Protein AF-A0A7C2TTM9-F1 (afdb_monomer_lite)

Secondary structure (DSSP, 8-state):
-EEEEEEETT-HHHHHHHHHHHHHHHHHT-TT-EEEEEEE---SS----GGG--SSEEEEESS-----TT--EEEE--TT--SSHHHHHHHHH--SS-EEE-TTSS-HHHHHHH-

Foldseek 3Di:
DEEEEEFAPPDPLGVLLSVLLVVCCCVPPNVPYHYDYDHFYDDPDDRDDPVSLPGPAYEYFQAAADLDPSHLAYFHQDPPRYPDVVRVVSVVPDPNVRYDYHVVDPGSSVVSNVD

pLDDT: mean 95.95, std 5.42, range [69.69, 98.81]

Sequence (115 aa):
MNVKVLFHDRCFDGIASAVVFSRFYRERVNPRAEFAYAGLMHRAGRLFDEALFDGDENAIVDFKYSSSDRLTWWFDHHDSAFLSPEDEAHFRRDRSGKKFLDPSYKSCTKLVADI

Radius of gyration: 12.98 Å; chains: 1; bounding box: 29×25×35 Å

Structure (mmCIF, N/CA/C/O backbone):
data_AF-A0A7C2TTM9-F1
#
_entry.id   AF-A0A7C2TTM9-F1
#
loop_
_atom_site.group_PDB
_atom_site.id
_atom_site.type_symbol
_atom_site.label_atom_id
_atom_site.label_alt_id
_atom_site.label_comp_id
_atom_site.label_asym_id
_atom_site.label_entity_id
_atom_site.label_seq_id
_atom_site.pdbx_PDB_ins_code
_atom_site.Cartn_x
_atom_site.Cartn_y
_atom_site.Cartn_z
_atom_site.occupancy
_atom_site.B_iso_or_equiv
_atom_site.auth_seq_id
_atom_site.auth_comp_id
_atom_site.auth_asym_id
_atom_site.auth_atom_id
_atom_site.pdbx_PDB_model_num
ATOM 1 N N . MET A 1 1 ? -14.608 -4.100 11.587 1.00 92.44 1 MET A N 1
ATOM 2 C CA . MET A 1 1 ? -14.081 -3.679 10.278 1.00 92.44 1 MET A CA 1
ATOM 3 C C . MET A 1 1 ? -12.754 -4.377 10.107 1.00 92.44 1 MET A C 1
ATOM 5 O O . MET A 1 1 ? -11.888 -4.204 10.964 1.00 92.44 1 MET A O 1
ATOM 9 N N . ASN A 1 2 ? -12.652 -5.209 9.081 1.00 97.44 2 ASN A N 1
ATOM 10 C CA . ASN A 1 2 ? -11.459 -5.972 8.755 1.00 97.44 2 ASN A CA 1
ATOM 11 C C . ASN A 1 2 ? -10.671 -5.250 7.659 1.00 97.44 2 ASN A C 1
ATOM 13 O O . ASN A 1 2 ? -11.206 -4.981 6.584 1.00 97.44 2 ASN A O 1
ATOM 17 N N . VAL A 1 3 ? -9.406 -4.949 7.930 1.00 98.62 3 VAL A N 1
ATOM 18 C CA . VAL A 1 3 ? -8.498 -4.303 6.983 1.00 98.62 3 VAL A CA 1
ATOM 19 C C . VAL A 1 3 ? -7.547 -5.356 6.430 1.00 98.62 3 VAL A C 1
ATOM 21 O O . VAL A 1 3 ? -6.768 -5.955 7.178 1.00 98.62 3 VAL A O 1
ATOM 24 N N . LYS A 1 4 ? -7.578 -5.583 5.115 1.00 98.69 4 LYS A N 1
ATOM 25 C CA . LYS A 1 4 ? -6.540 -6.379 4.455 1.00 98.69 4 LYS A CA 1
ATOM 26 C C . LYS A 1 4 ? -5.303 -5.518 4.260 1.00 98.69 4 LYS A C 1
ATOM 28 O O . LYS A 1 4 ? -5.392 -4.459 3.649 1.00 98.69 4 LYS A O 1
ATOM 33 N N . VAL A 1 5 ? -4.146 -5.998 4.696 1.00 98.69 5 VAL A N 1
ATOM 34 C CA . VAL A 1 5 ? -2.852 -5.371 4.425 1.00 98.69 5 VAL A CA 1
ATOM 35 C C . VAL A 1 5 ? -2.030 -6.302 3.546 1.00 98.69 5 VAL A C 1
ATOM 37 O O . VAL A 1 5 ? -1.569 -7.363 3.976 1.00 98.69 5 VAL A O 1
ATOM 40 N N . LEU A 1 6 ? -1.875 -5.902 2.291 1.00 98.44 6 LEU A N 1
ATOM 41 C CA . LEU A 1 6 ? -0.988 -6.523 1.325 1.00 98.44 6 LEU A CA 1
ATOM 42 C C . LEU A 1 6 ? 0.367 -5.817 1.390 1.00 98.44 6 LEU A C 1
ATOM 44 O O . LEU A 1 6 ? 0.423 -4.590 1.381 1.00 98.44 6 LEU A O 1
ATOM 48 N N . PHE A 1 7 ? 1.459 -6.566 1.472 1.00 98.00 7 PHE A N 1
ATOM 49 C CA . PHE A 1 7 ? 2.790 -5.980 1.665 1.00 98.00 7 PHE A CA 1
ATOM 50 C C . PHE A 1 7 ? 3.850 -6.703 0.847 1.00 98.00 7 PHE A C 1
ATOM 52 O O . PHE A 1 7 ? 3.654 -7.861 0.478 1.00 98.00 7 PHE A O 1
ATOM 59 N N . HIS A 1 8 ? 4.983 -6.056 0.577 1.00 96.62 8 HIS A N 1
ATOM 60 C CA . HIS A 1 8 ? 6.095 -6.730 -0.086 1.00 96.62 8 HIS A CA 1
ATOM 61 C C . HIS A 1 8 ? 6.676 -7.852 0.791 1.00 96.62 8 HIS A C 1
ATOM 63 O O . HIS A 1 8 ? 7.305 -7.619 1.823 1.00 96.62 8 HIS A O 1
ATOM 69 N N . ASP A 1 9 ? 6.455 -9.097 0.370 1.00 93.06 9 ASP A N 1
ATOM 70 C CA . ASP A 1 9 ? 6.905 -10.288 1.080 1.00 93.06 9 ASP A CA 1
ATOM 71 C C . ASP A 1 9 ? 8.424 -10.471 0.993 1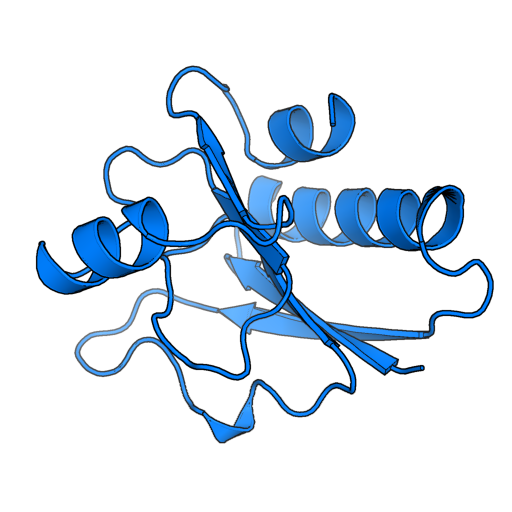.00 93.06 9 ASP A C 1
ATOM 73 O O . ASP A 1 9 ? 9.065 -10.078 0.016 1.00 93.06 9 ASP A O 1
ATOM 77 N N . ARG A 1 10 ? 8.997 -11.119 2.013 1.00 90.69 10 ARG A N 1
ATOM 78 C CA . ARG A 1 10 ? 10.446 -11.336 2.194 1.00 90.69 10 ARG A CA 1
ATOM 79 C C . ARG A 1 10 ? 11.292 -10.053 2.189 1.00 90.69 10 ARG A C 1
ATOM 81 O O . ARG A 1 10 ? 12.511 -10.133 2.053 1.00 90.69 10 ARG A O 1
ATOM 88 N N . CYS A 1 11 ? 10.664 -8.900 2.398 1.00 9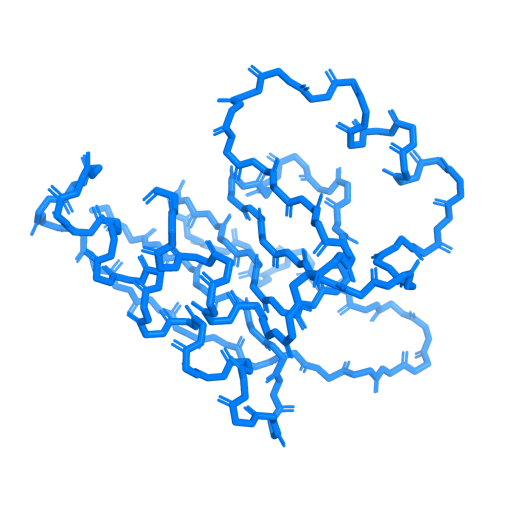3.88 11 CYS A N 1
ATOM 89 C CA . CYS A 1 11 ? 11.300 -7.608 2.619 1.00 93.88 11 CYS A CA 1
ATOM 90 C C . CYS A 1 11 ? 11.055 -7.168 4.071 1.00 93.88 11 CYS A C 1
ATOM 92 O O . CYS A 1 11 ? 9.921 -7.220 4.552 1.00 93.88 11 CYS A O 1
ATOM 94 N N . PHE A 1 12 ? 12.103 -6.736 4.787 1.00 97.56 12 PHE A N 1
ATOM 95 C CA . PHE A 1 12 ? 11.926 -6.211 6.148 1.00 97.56 12 PHE A CA 1
ATOM 96 C C . PHE A 1 12 ? 11.140 -4.894 6.147 1.00 97.56 12 PHE A C 1
ATOM 98 O O . PHE A 1 12 ? 10.310 -4.690 7.028 1.00 97.56 12 PHE A O 1
ATOM 105 N N . ASP A 1 13 ? 11.357 -4.038 5.145 1.00 98.44 13 ASP A N 1
ATOM 106 C CA . ASP A 1 13 ? 10.598 -2.795 5.006 1.00 98.44 13 ASP A CA 1
ATOM 107 C C . ASP A 1 13 ? 9.113 -3.069 4.739 1.00 98.44 13 ASP A C 1
ATOM 109 O O . ASP A 1 13 ? 8.257 -2.466 5.378 1.00 98.44 13 ASP A O 1
ATOM 113 N N . GLY A 1 14 ? 8.793 -4.065 3.909 1.00 98.19 14 GLY A N 1
ATOM 114 C CA . GLY A 1 14 ? 7.412 -4.457 3.634 1.00 98.19 14 GLY A CA 1
ATOM 115 C C . GLY A 1 14 ? 6.652 -4.898 4.885 1.00 98.19 14 GLY A C 1
ATOM 116 O O . GLY A 1 14 ? 5.577 -4.368 5.182 1.00 98.19 14 GLY A O 1
ATOM 117 N N . ILE A 1 15 ? 7.213 -5.825 5.672 1.00 98.12 15 ILE A N 1
ATOM 118 C CA . ILE A 1 15 ? 6.554 -6.272 6.910 1.00 98.12 15 ILE A CA 1
ATOM 119 C C . ILE A 1 15 ? 6.512 -5.166 7.975 1.00 98.12 15 ILE A C 1
ATOM 121 O O . ILE A 1 15 ? 5.499 -5.016 8.660 1.00 98.12 15 ILE A O 1
ATOM 125 N N . ALA A 1 16 ? 7.568 -4.357 8.105 1.00 98.62 16 ALA A N 1
ATOM 126 C CA . ALA A 1 16 ? 7.589 -3.240 9.046 1.00 98.62 16 ALA A CA 1
ATOM 127 C C . ALA A 1 16 ? 6.554 -2.166 8.669 1.00 98.62 16 ALA A C 1
ATOM 129 O O . ALA A 1 16 ? 5.805 -1.714 9.537 1.00 98.62 16 ALA A O 1
ATOM 130 N N . SER A 1 17 ? 6.418 -1.851 7.380 1.00 98.81 17 SER A N 1
ATOM 131 C CA . SER A 1 17 ? 5.396 -0.946 6.848 1.00 98.81 17 SER A CA 1
ATOM 132 C C . SER A 1 17 ? 3.991 -1.445 7.161 1.00 98.81 17 SER A C 1
ATOM 134 O O . SER A 1 17 ? 3.153 -0.662 7.601 1.00 98.81 17 SER A O 1
ATOM 136 N N . ALA A 1 18 ? 3.734 -2.750 7.021 1.00 98.75 18 ALA A N 1
ATOM 137 C CA . ALA A 1 18 ? 2.435 -3.342 7.345 1.00 98.75 18 ALA A CA 1
ATOM 138 C C . ALA A 1 18 ? 2.078 -3.187 8.832 1.00 98.75 18 ALA A C 1
ATOM 140 O O . ALA A 1 18 ? 0.941 -2.845 9.178 1.00 98.75 18 ALA A O 1
ATOM 141 N N . VAL A 1 19 ? 3.052 -3.393 9.723 1.00 98.38 19 VAL A N 1
ATOM 142 C CA . VAL A 1 19 ? 2.864 -3.238 11.173 1.00 98.38 19 VAL A CA 1
ATOM 143 C C . VAL A 1 19 ? 2.657 -1.769 11.550 1.00 98.38 19 VAL A C 1
ATOM 145 O O . VAL A 1 19 ? 1.729 -1.454 12.300 1.00 98.38 19 VAL A O 1
ATOM 148 N N . VAL A 1 20 ? 3.478 -0.858 11.018 1.00 98.69 20 VAL A N 1
ATOM 149 C CA . VAL A 1 20 ? 3.364 0.583 11.297 1.00 98.69 20 VAL A CA 1
ATOM 150 C C . VAL A 1 20 ? 2.058 1.149 10.735 1.00 98.69 20 VAL A C 1
ATOM 152 O O . VAL A 1 20 ? 1.373 1.882 11.448 1.00 98.69 20 VAL A O 1
ATOM 155 N N . PHE A 1 21 ? 1.637 0.733 9.538 1.00 98.81 21 PHE A N 1
ATOM 156 C CA . PHE A 1 21 ? 0.333 1.092 8.973 1.00 98.81 21 PHE A CA 1
ATOM 157 C C . PHE A 1 21 ? -0.814 0.637 9.875 1.00 98.81 21 PHE A C 1
ATOM 159 O O . PHE A 1 21 ? -1.723 1.411 10.165 1.00 98.81 21 PHE A O 1
ATOM 166 N N . SER A 1 22 ? -0.756 -0.596 10.381 1.00 98.69 22 SER A N 1
ATOM 167 C CA . SER A 1 22 ? -1.803 -1.130 11.260 1.00 98.69 22 SER A CA 1
ATOM 168 C C . SER A 1 22 ? -1.914 -0.344 12.570 1.00 98.69 22 SER A C 1
ATOM 170 O O . SER A 1 22 ? -3.015 -0.120 13.082 1.00 98.69 22 SER A O 1
ATOM 172 N N . ARG A 1 23 ? -0.780 0.130 13.101 1.00 98.38 23 ARG A N 1
ATOM 173 C CA . ARG A 1 23 ? -0.750 1.043 14.248 1.00 98.38 23 ARG A CA 1
ATOM 174 C C . ARG A 1 23 ? -1.368 2.399 13.900 1.00 98.38 23 ARG A C 1
ATOM 176 O O . ARG A 1 23 ? -2.280 2.823 14.607 1.00 98.38 23 ARG A O 1
ATOM 183 N N . PHE A 1 24 ? -0.921 3.037 12.815 1.00 98.19 24 PHE A N 1
ATOM 184 C CA . PHE A 1 24 ? -1.487 4.295 12.313 1.00 98.19 24 PHE A CA 1
ATOM 185 C C . PHE A 1 24 ? -3.011 4.194 12.173 1.00 98.19 24 PHE A C 1
ATOM 187 O O . PHE A 1 24 ? -3.749 5.015 12.715 1.00 98.19 24 PHE A O 1
ATOM 194 N N . TYR A 1 25 ? -3.493 3.134 11.527 1.00 98.50 25 TYR A N 1
ATOM 195 C CA . TYR A 1 25 ? -4.910 2.929 11.272 1.00 98.50 25 TYR A CA 1
ATOM 196 C C . TYR A 1 25 ? -5.713 2.807 12.572 1.00 98.50 25 TYR A C 1
ATOM 198 O O . TYR A 1 25 ? -6.764 3.433 12.715 1.00 98.50 25 TYR A O 1
ATOM 206 N N . ARG A 1 26 ? -5.213 2.052 13.558 1.00 98.06 26 ARG A N 1
ATOM 207 C CA . ARG A 1 26 ? -5.862 1.949 14.875 1.00 98.06 26 ARG A CA 1
ATOM 208 C C . ARG A 1 26 ? -5.894 3.276 15.620 1.00 98.06 26 ARG A C 1
ATOM 210 O O . ARG A 1 26 ? -6.904 3.599 16.237 1.00 98.06 26 ARG A O 1
ATOM 217 N N . GLU A 1 27 ? -4.804 4.031 15.577 1.00 97.44 27 GLU A N 1
ATOM 218 C CA . GLU A 1 27 ? -4.685 5.285 16.322 1.00 97.44 27 GLU A CA 1
ATOM 219 C C . GLU A 1 27 ? -5.468 6.436 15.676 1.00 97.44 27 GLU A C 1
ATOM 221 O O . GLU A 1 27 ? -5.956 7.314 16.386 1.00 97.44 27 GLU A O 1
ATOM 226 N N . ARG A 1 28 ? -5.588 6.452 14.342 1.00 96.12 28 ARG A N 1
ATOM 227 C CA . ARG A 1 28 ? -6.092 7.614 13.590 1.00 96.12 28 ARG A CA 1
ATOM 228 C C . ARG A 1 28 ? -7.406 7.386 12.854 1.00 96.12 28 ARG A C 1
ATOM 230 O O . ARG A 1 28 ? -8.113 8.356 12.600 1.00 96.12 28 ARG A O 1
ATOM 237 N N . VAL A 1 29 ? -7.734 6.142 12.507 1.00 97.00 29 VAL A N 1
ATOM 238 C CA . VAL A 1 29 ? -8.883 5.823 11.644 1.00 97.00 29 VAL A CA 1
ATOM 239 C C . VAL A 1 29 ? -9.946 5.050 12.414 1.00 97.00 29 VAL A C 1
ATOM 241 O O . VAL A 1 29 ? -11.084 5.503 12.526 1.00 97.00 29 VAL A O 1
ATOM 244 N N . ASN A 1 30 ? -9.595 3.888 12.968 1.00 98.12 30 ASN A N 1
ATOM 245 C CA . ASN A 1 30 ? -10.538 3.048 13.696 1.00 98.12 30 ASN A CA 1
ATOM 246 C C . ASN A 1 30 ? -9.837 2.204 14.779 1.00 98.12 30 ASN A C 1
ATOM 248 O O . ASN A 1 30 ? -9.203 1.194 14.454 1.00 98.12 30 ASN A O 1
ATOM 252 N N . PRO A 1 31 ? -10.026 2.518 16.074 1.00 98.06 31 PRO A N 1
ATOM 253 C CA . PRO A 1 31 ? -9.372 1.802 17.172 1.00 98.06 31 PRO A CA 1
ATOM 254 C C . PRO A 1 31 ? -9.845 0.353 17.344 1.00 98.06 31 PRO A C 1
ATOM 256 O O . PRO A 1 31 ? -9.217 -0.411 18.072 1.00 98.06 31 PRO A O 1
ATOM 259 N N . ARG A 1 32 ? -10.942 -0.044 16.685 1.00 98.19 32 ARG A N 1
ATOM 260 C CA . ARG A 1 32 ? -11.498 -1.407 16.719 1.00 98.19 32 ARG A CA 1
ATOM 261 C C . ARG A 1 32 ? -11.232 -2.195 15.434 1.00 98.19 32 ARG A C 1
ATOM 263 O O . ARG A 1 32 ? -11.901 -3.195 15.188 1.00 98.19 32 ARG A O 1
ATOM 270 N N . ALA A 1 33 ? -10.316 -1.728 14.586 1.00 98.31 33 ALA A N 1
ATOM 271 C CA . ALA A 1 33 ? -9.951 -2.443 13.374 1.00 98.31 33 ALA A CA 1
ATOM 272 C C . ALA A 1 33 ? -9.212 -3.755 13.685 1.00 98.31 33 ALA A C 1
ATOM 274 O O . ALA A 1 33 ? -8.297 -3.815 14.525 1.00 98.31 33 ALA A O 1
ATOM 275 N N . GLU A 1 34 ? -9.601 -4.792 12.953 1.00 98.44 34 GLU A N 1
ATOM 276 C CA . GLU A 1 34 ? -8.891 -6.063 12.855 1.00 98.44 34 GLU A CA 1
ATOM 277 C C . GLU A 1 34 ? -8.130 -6.103 11.530 1.00 98.44 34 GLU A C 1
ATOM 279 O O . GLU A 1 34 ? -8.515 -5.430 10.574 1.00 98.44 34 GLU A O 1
ATOM 284 N N . PHE A 1 35 ? -7.025 -6.848 11.491 1.00 98.62 35 PHE A N 1
ATOM 285 C CA . PHE A 1 35 ? -6.112 -6.848 10.351 1.00 98.62 35 PHE A CA 1
ATOM 286 C C . PHE A 1 35 ? -5.834 -8.270 9.891 1.00 98.62 35 PHE A C 1
ATOM 288 O O . PHE A 1 35 ? -5.469 -9.131 10.696 1.00 98.62 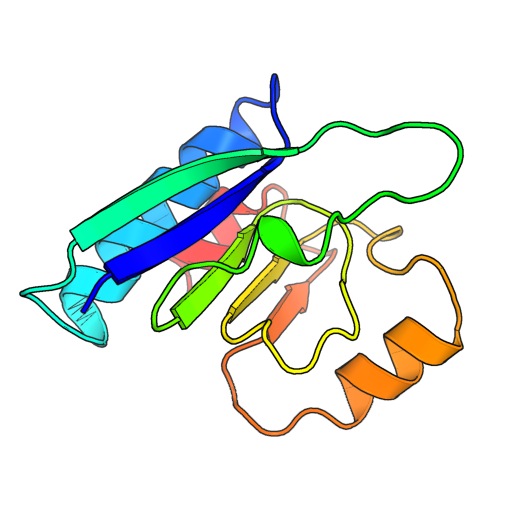35 PHE A O 1
ATOM 295 N N . ALA A 1 36 ? -5.944 -8.480 8.585 1.00 98.44 36 ALA A N 1
ATOM 296 C CA . ALA A 1 36 ? -5.464 -9.669 7.904 1.00 98.44 36 ALA A CA 1
ATOM 297 C C . ALA A 1 36 ? -4.284 -9.283 7.011 1.00 98.44 36 ALA A C 1
ATOM 299 O O . ALA A 1 36 ? -4.339 -8.271 6.319 1.00 98.44 36 ALA A O 1
ATOM 300 N N . TYR A 1 37 ? -3.237 -10.103 6.988 1.00 98.06 37 TYR A N 1
ATOM 301 C CA . TYR A 1 37 ? -2.005 -9.804 6.258 1.00 98.06 37 TYR A CA 1
ATOM 302 C C . TYR A 1 37 ? -1.779 -10.828 5.151 1.00 98.06 37 TYR A C 1
ATOM 304 O O . TYR A 1 37 ? -1.980 -12.024 5.369 1.00 98.06 37 TYR A O 1
ATOM 312 N N . ALA A 1 38 ? -1.331 -10.376 3.982 1.00 97.00 38 ALA A N 1
ATOM 313 C CA . ALA A 1 38 ? -0.875 -11.268 2.922 1.00 97.00 38 ALA A CA 1
ATOM 314 C C . ALA A 1 38 ? 0.344 -10.687 2.198 1.00 97.00 38 ALA A C 1
ATOM 316 O O . ALA A 1 38 ? 0.348 -9.533 1.774 1.00 97.00 38 ALA A O 1
ATOM 317 N N . GLY A 1 39 ? 1.383 -11.508 2.063 1.00 95.44 39 GLY A N 1
ATOM 318 C CA . GLY A 1 39 ? 2.604 -11.136 1.363 1.00 95.44 39 GLY A CA 1
ATOM 319 C C . GLY A 1 39 ? 2.432 -11.180 -0.157 1.00 95.44 39 GLY A C 1
ATOM 320 O O . GLY A 1 39 ? 1.862 -12.126 -0.707 1.00 95.44 39 GLY A O 1
ATOM 321 N N . LEU A 1 40 ? 2.963 -10.169 -0.838 1.00 94.56 40 LEU A N 1
ATOM 322 C CA . LEU A 1 40 ? 3.055 -10.061 -2.288 1.00 94.56 40 LEU A CA 1
ATOM 323 C C . LEU A 1 40 ? 4.497 -10.264 -2.749 1.00 94.56 40 LEU A C 1
ATOM 325 O O . LEU A 1 40 ? 5.451 -9.795 -2.134 1.00 94.56 40 LEU A O 1
ATOM 329 N N . MET A 1 41 ? 4.660 -10.934 -3.884 1.00 90.06 41 MET A N 1
ATOM 330 C CA . MET A 1 41 ? 5.964 -11.143 -4.508 1.00 90.06 41 MET A CA 1
ATOM 331 C C . MET A 1 41 ? 5.924 -10.673 -5.953 1.00 90.06 41 MET A C 1
ATOM 333 O O . MET A 1 41 ? 4.916 -10.849 -6.639 1.00 90.06 41 MET A O 1
ATOM 337 N N . HIS A 1 42 ? 7.049 -10.162 -6.451 1.00 82.94 42 HIS A N 1
ATOM 338 C CA . HIS A 1 42 ? 7.214 -9.943 -7.882 1.00 82.94 42 HIS A CA 1
ATOM 339 C C . HIS A 1 42 ? 7.134 -11.279 -8.623 1.00 82.94 42 HIS A C 1
ATOM 341 O O . HIS A 1 42 ? 7.870 -12.221 -8.325 1.00 82.94 42 HIS A O 1
ATOM 347 N N . ARG A 1 43 ? 6.217 -11.369 -9.586 1.00 80.06 43 ARG A N 1
ATOM 348 C CA . ARG A 1 43 ? 6.041 -12.534 -10.457 1.00 80.06 43 ARG A CA 1
ATOM 349 C C . ARG A 1 43 ? 5.843 -12.059 -11.890 1.00 80.06 43 ARG A C 1
ATOM 351 O O . ARG A 1 43 ? 5.338 -10.961 -12.113 1.00 80.06 43 ARG A O 1
ATOM 358 N N . ALA A 1 44 ? 6.241 -12.887 -12.853 1.00 71.00 44 ALA A N 1
ATOM 359 C CA . ALA A 1 44 ? 5.944 -12.633 -14.256 1.00 71.00 44 ALA A CA 1
ATOM 360 C C . ALA A 1 44 ? 4.426 -12.747 -14.492 1.00 71.00 44 ALA A C 1
ATOM 362 O O . ALA A 1 44 ? 3.807 -13.721 -14.063 1.00 71.00 44 ALA A O 1
ATOM 363 N N . GLY A 1 45 ? 3.834 -11.763 -15.171 1.00 71.75 45 GLY A N 1
ATOM 364 C CA . GLY A 1 45 ? 2.395 -11.714 -15.439 1.00 71.75 45 GLY A CA 1
ATOM 365 C C . GLY A 1 45 ? 1.617 -10.881 -14.417 1.00 71.75 45 GLY A C 1
ATOM 366 O O . GLY A 1 45 ? 2.011 -9.763 -14.090 1.00 71.75 45 GLY A O 1
ATOM 367 N N . ARG A 1 46 ? 0.471 -11.395 -13.956 1.00 69.69 46 ARG A N 1
ATOM 368 C CA . ARG A 1 46 ? -0.454 -10.647 -13.093 1.00 69.69 46 ARG A CA 1
ATOM 369 C C . ARG A 1 46 ? 0.094 -10.552 -11.664 1.00 69.69 46 ARG A C 1
ATOM 371 O O . ARG A 1 46 ? 0.208 -11.563 -10.977 1.00 69.69 46 ARG A O 1
ATOM 378 N N . LEU A 1 47 ? 0.407 -9.334 -11.222 1.00 79.50 47 LEU A N 1
ATOM 379 C CA . LEU A 1 47 ? 0.952 -9.065 -9.883 1.00 79.50 47 LEU A CA 1
ATOM 380 C C . LEU A 1 47 ? -0.100 -9.082 -8.771 1.00 79.50 47 LEU A C 1
ATOM 382 O O . LEU A 1 47 ? 0.234 -9.405 -7.635 1.00 79.50 47 LEU A O 1
ATOM 386 N N . PHE A 1 48 ? -1.357 -8.776 -9.100 1.00 86.50 48 PHE A N 1
ATOM 387 C CA . PHE A 1 48 ? -2.466 -8.744 -8.147 1.00 86.50 48 PHE A CA 1
ATOM 388 C C . PHE A 1 48 ? -3.543 -9.745 -8.531 1.00 86.50 48 PHE A C 1
ATOM 390 O O . PHE A 1 48 ? -4.076 -9.693 -9.640 1.00 86.50 48 PHE A O 1
ATOM 397 N N . ASP A 1 49 ? -3.906 -10.614 -7.598 1.00 88.88 49 ASP A N 1
ATOM 398 C CA . ASP A 1 49 ? -5.165 -11.342 -7.664 1.00 88.88 49 ASP A CA 1
ATOM 399 C C . ASP A 1 49 ? -6.253 -10.498 -6.988 1.00 88.88 49 ASP A C 1
ATOM 401 O O . ASP A 1 49 ? -6.115 -10.124 -5.825 1.00 88.88 49 ASP A O 1
ATOM 405 N N . GLU A 1 50 ? -7.335 -10.192 -7.710 1.00 90.62 50 GLU A N 1
ATOM 406 C CA . GLU A 1 50 ? -8.452 -9.401 -7.174 1.00 90.62 50 GLU A CA 1
ATOM 407 C C . GLU A 1 50 ? -9.102 -10.059 -5.955 1.00 90.62 50 GLU A C 1
ATOM 409 O O . GLU A 1 50 ? -9.664 -9.368 -5.105 1.00 90.62 50 GLU A O 1
ATOM 414 N N . ALA A 1 51 ? -9.008 -11.387 -5.835 1.00 93.81 51 ALA A N 1
ATOM 415 C CA . ALA A 1 51 ? -9.508 -12.115 -4.676 1.00 93.81 51 ALA A CA 1
ATOM 416 C C . ALA A 1 51 ? -8.773 -11.747 -3.376 1.00 93.81 51 ALA A C 1
ATOM 418 O O . ALA A 1 51 ? -9.339 -11.926 -2.302 1.00 93.81 51 ALA A O 1
ATOM 419 N N . LEU A 1 52 ? -7.555 -11.194 -3.453 1.00 93.75 52 LEU A N 1
ATOM 420 C CA . LEU A 1 52 ? -6.791 -10.781 -2.272 1.00 93.75 52 LEU A CA 1
ATOM 421 C C . LEU A 1 52 ? -7.380 -9.548 -1.581 1.00 93.75 52 LEU A C 1
ATOM 423 O O . LEU A 1 52 ? -7.152 -9.375 -0.386 1.00 93.75 52 LEU A O 1
ATOM 427 N N . PHE A 1 53 ? -8.148 -8.714 -2.288 1.00 97.25 53 PHE A N 1
ATOM 428 C CA . PHE A 1 53 ? -8.772 -7.505 -1.736 1.00 97.25 53 PHE A CA 1
ATOM 429 C C . PHE A 1 53 ? -10.060 -7.807 -0.941 1.00 97.25 53 PHE A C 1
ATOM 431 O O . PHE A 1 53 ? -11.072 -7.125 -1.097 1.00 97.25 53 PHE A O 1
ATOM 438 N N . ASP A 1 54 ? -10.060 -8.860 -0.123 1.00 97.50 54 ASP A N 1
ATOM 439 C CA . ASP A 1 54 ? -11.231 -9.399 0.591 1.00 97.50 54 ASP A CA 1
ATOM 440 C C . ASP A 1 54 ? -11.616 -8.662 1.896 1.00 97.50 54 ASP A C 1
ATOM 442 O O . ASP A 1 54 ? -12.548 -9.087 2.581 1.00 97.50 54 ASP A O 1
ATOM 446 N N . GLY A 1 55 ? -10.923 -7.574 2.246 1.00 98.00 55 GLY A N 1
ATOM 447 C CA . GLY A 1 55 ? -11.227 -6.758 3.423 1.00 98.00 55 GLY A CA 1
ATOM 448 C C . GLY A 1 55 ? -12.358 -5.753 3.189 1.00 98.00 55 GLY A C 1
ATOM 449 O O . GLY A 1 55 ? -12.684 -5.418 2.048 1.00 98.00 55 GLY A O 1
ATOM 450 N N . ASP A 1 56 ? -12.906 -5.218 4.286 1.00 98.31 56 ASP A N 1
ATOM 451 C CA . ASP A 1 56 ? -13.806 -4.053 4.248 1.00 98.31 56 ASP A CA 1
ATOM 452 C C . ASP A 1 56 ? -13.058 -2.818 3.709 1.00 98.31 56 ASP A C 1
ATOM 454 O O . ASP A 1 56 ? -13.606 -2.004 2.970 1.00 98.31 56 ASP A O 1
ATOM 458 N N . GLU A 1 57 ? -11.779 -2.703 4.073 1.00 98.44 57 GLU A N 1
ATOM 459 C CA . GLU A 1 57 ? -10.798 -1.815 3.459 1.00 98.44 57 GLU A CA 1
ATOM 460 C C . GLU A 1 57 ? -9.546 -2.625 3.097 1.00 98.44 57 GLU A C 1
ATOM 462 O O . GLU A 1 57 ? -9.218 -3.616 3.757 1.00 98.44 57 GLU A O 1
ATOM 467 N N . ASN A 1 58 ? -8.826 -2.201 2.057 1.00 98.69 58 ASN A N 1
ATOM 468 C CA . ASN A 1 58 ? -7.636 -2.893 1.581 1.00 98.69 58 ASN A CA 1
ATOM 469 C C . ASN A 1 58 ? -6.480 -1.915 1.383 1.00 98.69 58 ASN A C 1
ATOM 471 O O . ASN A 1 58 ? -6.606 -0.913 0.677 1.00 98.69 58 ASN A O 1
ATOM 475 N N . ALA A 1 59 ? -5.345 -2.244 1.981 1.00 98.75 59 ALA A N 1
ATOM 476 C CA . ALA A 1 59 ? -4.110 -1.494 1.902 1.00 98.75 59 ALA A CA 1
ATOM 477 C C . ALA A 1 59 ? -3.055 -2.280 1.123 1.00 98.75 59 ALA A C 1
ATOM 479 O O . ALA A 1 59 ? -2.908 -3.485 1.328 1.00 98.75 59 ALA A O 1
ATOM 480 N N . ILE A 1 60 ? -2.292 -1.590 0.280 1.00 98.69 60 ILE A N 1
ATOM 481 C CA . ILE A 1 60 ? -0.999 -2.074 -0.213 1.00 98.69 60 ILE A CA 1
ATOM 482 C C . ILE A 1 60 ? 0.096 -1.195 0.402 1.00 98.69 60 ILE A C 1
ATOM 484 O O . ILE A 1 60 ? -0.008 0.029 0.363 1.00 98.69 60 ILE A O 1
ATOM 488 N N . VAL A 1 61 ? 1.146 -1.803 0.947 1.00 98.75 61 VAL A N 1
ATOM 489 C CA . VAL A 1 61 ? 2.327 -1.090 1.458 1.00 98.75 61 VAL A CA 1
ATOM 490 C C . VAL A 1 61 ? 3.614 -1.662 0.871 1.00 98.75 61 VAL A C 1
ATOM 492 O O . VAL A 1 61 ? 3.736 -2.879 0.712 1.00 98.75 61 VAL A O 1
ATOM 495 N N . ASP A 1 62 ? 4.569 -0.783 0.568 1.00 98.31 62 ASP A N 1
ATOM 496 C CA . ASP A 1 62 ? 5.907 -1.117 0.051 1.00 98.31 62 ASP A CA 1
ATOM 497 C C . ASP A 1 62 ? 5.895 -1.922 -1.261 1.00 98.31 62 ASP A C 1
ATOM 499 O O . ASP A 1 62 ? 6.823 -2.659 -1.582 1.00 98.31 62 ASP A O 1
ATOM 503 N N . PHE A 1 63 ? 4.799 -1.854 -2.015 1.00 97.44 63 PHE A N 1
ATOM 504 C CA . PHE A 1 63 ? 4.625 -2.633 -3.233 1.00 97.44 63 PHE A CA 1
ATOM 505 C C . PHE A 1 63 ? 3.901 -1.819 -4.297 1.00 97.44 63 PHE A C 1
ATOM 507 O O . PHE A 1 63 ? 3.242 -0.815 -4.007 1.00 97.44 63 PHE A O 1
ATOM 514 N N . LYS A 1 64 ? 4.015 -2.297 -5.541 1.00 96.75 64 LYS A N 1
ATOM 515 C CA . LYS A 1 64 ? 3.503 -1.614 -6.730 1.00 96.75 64 LYS A CA 1
ATOM 516 C C . LYS A 1 64 ? 2.035 -1.207 -6.592 1.00 96.75 64 LYS A C 1
ATOM 518 O O . LYS A 1 64 ? 1.247 -1.838 -5.890 1.00 96.75 64 LYS A O 1
ATOM 523 N N . TYR A 1 65 ? 1.664 -0.164 -7.319 1.00 97.62 65 TYR A N 1
ATOM 524 C CA . TYR A 1 65 ? 0.296 0.325 -7.377 1.00 97.62 65 TYR A CA 1
ATOM 525 C C . TYR A 1 65 ? -0.651 -0.672 -8.061 1.00 97.62 65 TYR A C 1
ATOM 527 O O . TYR A 1 65 ? -0.273 -1.337 -9.027 1.00 97.62 65 TYR A O 1
ATOM 535 N N . SER A 1 66 ? -1.904 -0.709 -7.601 1.00 96.75 66 SER A N 1
ATOM 536 C CA . SER A 1 66 ? -3.021 -1.356 -8.292 1.00 96.75 66 SER A CA 1
ATOM 537 C C . SER A 1 66 ? -4.118 -0.331 -8.569 1.00 96.75 66 SER A C 1
ATOM 539 O O . SER A 1 66 ? -4.522 0.410 -7.673 1.00 96.75 66 SER A O 1
ATOM 541 N N . SER A 1 67 ? -4.631 -0.313 -9.797 1.00 96.50 67 SER A N 1
ATOM 542 C CA . SER A 1 67 ? -5.780 0.502 -10.207 1.00 96.50 67 SER A CA 1
ATOM 543 C C . SER A 1 67 ? -7.137 -0.120 -9.841 1.00 96.50 67 SER A C 1
ATOM 545 O O . SER A 1 67 ? -8.169 0.403 -10.243 1.00 96.50 67 SER A O 1
ATOM 547 N N . SER A 1 68 ? -7.161 -1.206 -9.058 1.00 96.75 68 SER A N 1
ATOM 548 C CA . SER A 1 68 ? -8.403 -1.804 -8.551 1.00 96.75 68 SER A CA 1
ATOM 549 C C . SER A 1 68 ? -9.217 -0.809 -7.721 1.00 96.75 68 SER A C 1
ATOM 551 O O . SER A 1 68 ? -8.699 -0.188 -6.788 1.00 96.75 68 SER A O 1
ATOM 553 N N . ASP A 1 69 ? -10.524 -0.746 -7.979 1.00 96.06 69 ASP A N 1
ATOM 554 C CA . ASP A 1 69 ? -11.478 0.042 -7.186 1.00 96.06 69 ASP A CA 1
ATOM 555 C C . ASP A 1 69 ? -11.569 -0.429 -5.722 1.00 96.06 69 ASP A C 1
ATOM 557 O O . ASP A 1 69 ? -12.065 0.293 -4.857 1.00 96.06 69 ASP A O 1
ATOM 561 N N . ARG A 1 70 ? -11.074 -1.637 -5.418 1.00 97.75 70 ARG A N 1
ATOM 562 C CA . ARG A 1 70 ? -11.054 -2.202 -4.060 1.00 97.75 70 ARG A CA 1
ATOM 563 C C . ARG A 1 70 ? -9.871 -1.711 -3.221 1.00 97.75 70 ARG A C 1
ATOM 565 O O . ARG A 1 70 ? -9.857 -1.954 -2.012 1.00 97.75 70 ARG A O 1
ATOM 572 N N . LEU A 1 71 ? -8.886 -1.042 -3.829 1.00 98.25 71 LEU A N 1
ATOM 573 C CA . LEU A 1 71 ? -7.729 -0.486 -3.126 1.00 98.25 71 LEU A CA 1
ATOM 574 C C . LEU A 1 71 ? -8.096 0.832 -2.431 1.00 98.25 71 LEU A C 1
ATOM 576 O O . LEU A 1 71 ? -8.292 1.863 -3.084 1.00 98.25 71 LEU A O 1
ATOM 580 N N . THR A 1 72 ? -8.124 0.820 -1.097 1.00 98.38 72 THR A N 1
ATOM 581 C CA . THR A 1 72 ? -8.511 1.985 -0.289 1.00 98.38 72 THR A CA 1
ATOM 582 C C . THR A 1 72 ? -7.315 2.767 0.243 1.00 98.38 72 THR A C 1
ATOM 584 O O . THR A 1 72 ? -7.379 3.995 0.261 1.00 98.38 72 THR A O 1
ATOM 587 N N . TRP A 1 73 ? -6.228 2.089 0.622 1.00 98.69 73 TRP A N 1
ATOM 588 C CA . TRP A 1 73 ? -4.988 2.709 1.102 1.00 98.69 73 TRP A CA 1
ATOM 589 C C . TRP A 1 73 ? -3.783 2.241 0.297 1.00 98.69 73 TRP A C 1
ATOM 591 O O . TRP A 1 73 ? -3.691 1.074 -0.082 1.00 98.69 73 TRP A O 1
ATOM 601 N N . TRP A 1 74 ? -2.832 3.136 0.058 1.00 98.81 74 TRP A N 1
ATOM 602 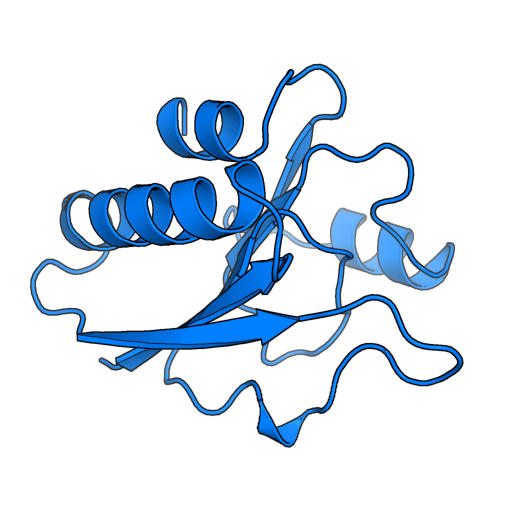C CA . TRP A 1 74 ? -1.586 2.764 -0.603 1.00 98.81 74 TRP A CA 1
ATOM 603 C C . TRP A 1 74 ? -0.416 3.613 -0.129 1.00 98.81 74 TRP A C 1
ATOM 605 O O . TRP A 1 74 ? -0.550 4.830 -0.023 1.00 98.81 74 TRP A O 1
ATOM 615 N N . PHE A 1 75 ? 0.718 2.974 0.132 1.00 98.75 75 PHE A N 1
ATOM 616 C CA . PHE A 1 75 ? 1.967 3.638 0.483 1.00 98.75 75 PHE A CA 1
ATOM 617 C C . PHE A 1 75 ? 3.108 2.963 -0.265 1.00 98.75 75 PHE A C 1
ATOM 619 O O . PHE A 1 75 ? 3.257 1.742 -0.186 1.00 98.75 75 PHE A O 1
ATOM 626 N N . ASP A 1 76 ? 3.909 3.750 -0.971 1.00 98.62 76 ASP A N 1
ATOM 627 C CA . ASP A 1 76 ? 5.103 3.256 -1.643 1.00 98.62 76 ASP A CA 1
ATOM 628 C C . ASP A 1 76 ? 6.176 4.349 -1.740 1.00 98.62 76 ASP A C 1
ATOM 630 O O . ASP A 1 76 ? 5.889 5.546 -1.674 1.00 98.62 76 ASP A O 1
ATOM 634 N N . HIS A 1 77 ? 7.429 3.934 -1.894 1.00 98.38 77 HIS A N 1
ATOM 635 C CA . HIS A 1 77 ? 8.579 4.829 -2.036 1.00 98.38 77 HIS A CA 1
ATOM 636 C C . HIS A 1 77 ? 9.470 4.468 -3.234 1.00 98.38 77 HIS A C 1
ATOM 638 O O . HIS A 1 77 ? 10.529 5.054 -3.436 1.00 98.38 77 HIS A O 1
ATOM 644 N N . HIS A 1 78 ? 9.068 3.498 -4.050 1.00 97.69 78 HIS A N 1
ATOM 645 C CA . HIS A 1 78 ? 9.854 3.085 -5.201 1.00 97.69 78 HIS A CA 1
ATOM 646 C C . HIS A 1 78 ? 9.633 4.019 -6.399 1.00 97.69 78 HIS A C 1
ATOM 648 O O . HIS A 1 78 ? 8.500 4.307 -6.777 1.00 97.69 78 HIS A O 1
ATOM 654 N N . ASP A 1 79 ? 10.706 4.380 -7.111 1.00 96.00 79 ASP A N 1
ATOM 655 C CA . ASP A 1 79 ? 10.593 5.046 -8.424 1.00 96.00 79 ASP A CA 1
ATOM 656 C C . ASP A 1 79 ? 9.812 4.193 -9.438 1.00 96.00 79 ASP A C 1
ATOM 658 O O . ASP A 1 79 ? 9.162 4.696 -10.350 1.00 96.00 79 ASP A O 1
ATOM 662 N N . SER A 1 80 ? 9.856 2.870 -9.264 1.00 93.94 80 SER A N 1
ATOM 663 C CA . SER A 1 80 ? 9.161 1.904 -10.114 1.00 93.94 80 SER A CA 1
ATOM 664 C C . SER A 1 80 ? 7.770 1.515 -9.589 1.00 93.94 80 SER A C 1
ATOM 666 O O . SER A 1 80 ? 7.316 0.394 -9.824 1.00 93.94 80 SER A O 1
ATOM 668 N N . ALA A 1 81 ? 7.083 2.413 -8.879 1.00 95.88 81 ALA A N 1
ATOM 669 C CA . ALA A 1 81 ? 5.789 2.151 -8.243 1.00 95.88 81 ALA A CA 1
ATOM 670 C C . ALA A 1 81 ? 4.689 1.674 -9.211 1.00 95.88 81 ALA A C 1
ATOM 672 O O . ALA A 1 81 ? 3.865 0.827 -8.860 1.00 95.88 81 ALA A O 1
ATOM 673 N N . PHE A 1 82 ? 4.675 2.181 -10.445 1.00 96.50 82 PHE A N 1
ATOM 674 C CA . PHE A 1 82 ? 3.624 1.893 -11.423 1.00 96.50 82 PHE A CA 1
ATOM 675 C C . PHE A 1 82 ? 4.023 0.784 -12.403 1.00 96.50 82 PHE A C 1
ATOM 677 O O . PHE A 1 82 ? 5.199 0.594 -12.723 1.00 96.50 82 PHE A O 1
ATOM 684 N N . LEU A 1 83 ? 3.030 0.026 -12.877 1.00 92.31 83 LEU A N 1
ATOM 685 C CA 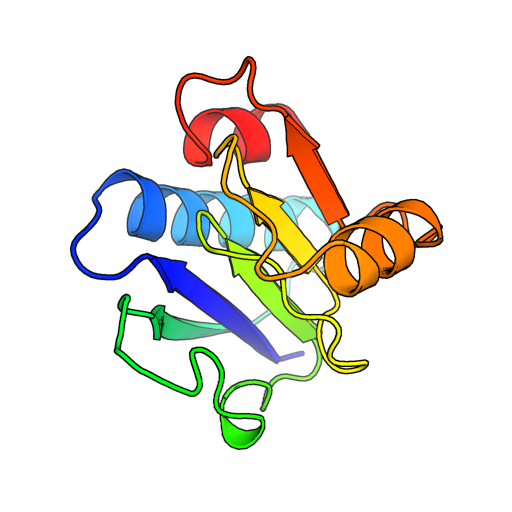. LEU A 1 83 ? 3.214 -0.980 -13.931 1.00 92.31 83 LEU A CA 1
ATOM 686 C C . LEU A 1 83 ? 3.040 -0.407 -15.329 1.00 92.31 83 LEU A C 1
ATOM 688 O O . LEU A 1 83 ? 3.589 -0.948 -16.288 1.00 92.31 83 LEU A O 1
ATOM 692 N N . SER A 1 84 ? 2.283 0.677 -15.429 1.00 94.88 84 SER A N 1
ATOM 693 C CA . SER A 1 84 ? 1.938 1.332 -16.676 1.00 94.88 84 SER A CA 1
ATOM 694 C C . SER A 1 84 ? 1.758 2.841 -16.460 1.00 94.88 84 SER A C 1
ATOM 696 O O . SER A 1 84 ? 1.471 3.274 -15.337 1.00 94.88 84 SER A O 1
ATOM 698 N N . PRO A 1 85 ? 1.898 3.665 -17.510 1.00 97.12 85 PRO A N 1
ATOM 699 C CA . PRO A 1 85 ? 1.523 5.078 -17.451 1.00 97.12 85 PRO A CA 1
ATOM 700 C C . PRO A 1 85 ? 0.045 5.292 -17.088 1.00 97.12 85 PRO A C 1
ATOM 702 O O . PRO A 1 85 ? -0.304 6.290 -16.458 1.00 97.12 85 PRO A O 1
ATOM 705 N N . GLU A 1 86 ? -0.835 4.360 -17.461 1.00 97.75 86 GLU A N 1
ATOM 706 C CA . GLU A 1 86 ? -2.260 4.391 -17.136 1.00 97.75 86 GLU A CA 1
ATOM 707 C C . GLU A 1 86 ? -2.503 4.267 -15.628 1.00 97.75 86 GLU A C 1
ATOM 709 O O . GLU A 1 86 ? -3.341 4.994 -15.086 1.00 97.75 86 GLU A O 1
ATOM 714 N N . ASP A 1 87 ? -1.743 3.404 -14.950 1.00 97.06 87 ASP A N 1
ATOM 715 C CA . ASP A 1 87 ? -1.771 3.253 -13.493 1.00 97.06 87 ASP A CA 1
ATOM 716 C C . ASP A 1 87 ? -1.299 4.526 -12.785 1.00 97.06 87 ASP A C 1
ATOM 718 O O . ASP A 1 87 ? -1.939 4.976 -11.832 1.00 97.06 87 ASP A O 1
ATOM 722 N N . GLU A 1 88 ? -0.227 5.160 -13.278 1.00 98.00 88 GLU A N 1
ATOM 723 C CA . GLU A 1 88 ? 0.205 6.454 -12.742 1.00 98.00 88 GLU A CA 1
ATOM 724 C C . GLU A 1 88 ? -0.881 7.511 -12.954 1.00 98.00 88 GLU A C 1
ATOM 726 O O . GLU A 1 88 ? -1.268 8.211 -12.016 1.00 98.00 88 GLU A O 1
ATOM 731 N N . ALA A 1 89 ? -1.432 7.615 -14.164 1.00 98.31 89 ALA A N 1
ATOM 732 C CA . ALA A 1 89 ? -2.496 8.566 -14.457 1.00 98.31 89 ALA A CA 1
ATOM 733 C C . ALA A 1 89 ? -3.737 8.321 -13.581 1.00 98.31 89 ALA A C 1
ATOM 735 O O . ALA A 1 89 ? -4.387 9.280 -13.157 1.00 98.31 89 ALA A O 1
ATOM 736 N N . HIS A 1 90 ? -4.062 7.058 -13.293 1.00 98.25 90 HIS A N 1
ATOM 737 C CA . HIS A 1 90 ? -5.118 6.677 -12.361 1.00 98.25 90 HIS A CA 1
ATOM 738 C C . HIS A 1 90 ? -4.824 7.178 -10.943 1.00 98.25 90 HIS A C 1
ATOM 740 O O . HIS A 1 90 ? -5.646 7.896 -10.372 1.00 98.25 90 HIS A O 1
ATOM 746 N N . PHE A 1 91 ? -3.628 6.910 -10.415 1.00 98.19 91 PHE A N 1
ATOM 747 C CA . PHE A 1 91 ? -3.193 7.428 -9.118 1.00 98.19 91 PHE A CA 1
ATOM 748 C C . PHE A 1 91 ? -3.240 8.963 -9.050 1.00 98.19 91 PHE A C 1
ATOM 750 O O . PHE A 1 91 ? -3.782 9.522 -8.101 1.00 98.19 91 PHE A O 1
ATOM 757 N N . ARG A 1 92 ? -2.764 9.673 -10.082 1.00 97.94 92 ARG A N 1
ATOM 758 C CA . ARG A 1 92 ? -2.767 11.150 -10.128 1.00 97.94 92 ARG A CA 1
ATOM 759 C C . ARG A 1 92 ? -4.173 11.758 -10.123 1.00 97.94 92 ARG A C 1
ATOM 761 O O . ARG A 1 92 ? -4.326 12.935 -9.781 1.00 97.94 92 ARG A O 1
ATOM 768 N N . ARG A 1 93 ? -5.204 11.002 -10.512 1.00 97.94 93 ARG A N 1
ATOM 769 C CA . ARG A 1 93 ? -6.615 11.423 -10.432 1.00 97.94 93 ARG A CA 1
ATOM 770 C C . ARG A 1 93 ? -7.245 11.156 -9.067 1.00 97.94 93 ARG A C 1
ATOM 772 O O . ARG A 1 93 ? -8.278 11.755 -8.779 1.00 97.94 93 ARG A O 1
ATOM 779 N N . ASP A 1 94 ? -6.633 10.325 -8.229 1.00 97.38 94 ASP A N 1
ATOM 780 C CA . ASP A 1 94 ? -7.135 10.030 -6.891 1.00 97.38 94 ASP A CA 1
ATOM 781 C C . ASP A 1 94 ? -7.188 11.306 -6.029 1.00 97.38 94 ASP A C 1
ATOM 783 O O . ASP A 1 94 ? -6.305 12.168 -6.078 1.00 97.38 94 ASP A O 1
ATOM 787 N N . ARG A 1 95 ? -8.279 11.465 -5.278 1.00 97.19 95 ARG A N 1
ATOM 788 C CA . ARG A 1 95 ? -8.513 12.589 -4.352 1.00 97.19 95 ARG A CA 1
ATOM 789 C C . ARG A 1 95 ? -8.890 12.104 -2.954 1.00 97.19 95 ARG A C 1
ATOM 791 O O . ARG A 1 95 ? -9.368 12.889 -2.144 1.00 97.19 95 ARG A O 1
ATOM 798 N N . SER A 1 96 ? -8.699 10.814 -2.677 1.00 96.81 96 SER A N 1
ATOM 799 C CA . SER A 1 96 ? -9.099 10.189 -1.414 1.00 96.81 96 SER A CA 1
ATOM 800 C C . SER A 1 96 ? -8.271 10.677 -0.226 1.00 96.81 96 SER A C 1
ATOM 802 O O . SER A 1 96 ? -8.740 10.611 0.906 1.00 96.81 96 SER A O 1
ATOM 804 N N . GLY A 1 97 ? -7.038 11.132 -0.479 1.00 96.75 97 GLY A N 1
ATOM 805 C CA . GLY A 1 97 ? -6.070 11.444 0.572 1.00 96.75 97 GLY A CA 1
ATOM 806 C C . GLY A 1 97 ? -5.549 10.203 1.306 1.00 96.75 97 GLY A C 1
ATOM 807 O O . GLY A 1 97 ? -5.060 10.333 2.420 1.00 96.75 97 GLY A O 1
ATOM 808 N N . LYS A 1 98 ? -5.683 9.005 0.716 1.00 98.25 98 LYS A N 1
ATOM 809 C CA . LYS A 1 98 ? -5.300 7.717 1.326 1.00 98.25 98 LYS A CA 1
ATOM 810 C C . LYS A 1 98 ? -4.194 6.974 0.563 1.00 98.25 98 LYS A C 1
ATOM 812 O O . LYS A 1 98 ? -3.865 5.837 0.899 1.00 98.25 98 LYS A O 1
ATOM 817 N N . LYS A 1 99 ? -3.650 7.582 -0.493 1.00 98.50 99 LYS A N 1
ATOM 818 C CA . LYS A 1 99 ? -2.668 6.968 -1.393 1.00 98.50 99 LYS A CA 1
ATOM 819 C C . LYS A 1 99 ? -1.452 7.883 -1.515 1.00 98.50 99 LYS A C 1
ATOM 821 O O . LYS A 1 99 ? -1.595 9.032 -1.929 1.00 98.50 99 LYS A O 1
ATOM 826 N N . PHE A 1 100 ? -0.280 7.374 -1.158 1.00 98.44 100 PHE A N 1
ATOM 827 C CA . PHE A 1 100 ? 0.941 8.148 -0.962 1.00 98.44 100 PHE A CA 1
ATOM 828 C C . PHE A 1 100 ? 2.109 7.503 -1.707 1.00 98.44 100 PHE A C 1
ATOM 830 O O . PHE A 1 100 ? 2.352 6.306 -1.576 1.00 98.44 100 PHE A O 1
ATOM 837 N N . LEU A 1 101 ? 2.832 8.321 -2.471 1.00 98.44 101 LEU A N 1
ATOM 838 C CA . LEU A 1 101 ? 4.059 7.941 -3.160 1.00 98.44 101 LEU A CA 1
ATOM 839 C C . LEU A 1 101 ? 5.091 9.043 -2.950 1.00 98.44 101 LEU A C 1
ATOM 841 O O . LEU A 1 101 ? 4.856 10.179 -3.369 1.00 98.44 101 LEU A O 1
ATOM 845 N N . ASP A 1 102 ? 6.224 8.705 -2.342 1.00 98.19 102 ASP A N 1
ATOM 846 C CA . ASP A 1 102 ? 7.347 9.634 -2.204 1.00 98.19 102 ASP A CA 1
ATOM 847 C C . ASP A 1 102 ? 8.697 8.910 -2.357 1.00 98.19 102 ASP A C 1
ATOM 849 O O . ASP A 1 102 ? 9.207 8.334 -1.390 1.00 98.19 102 ASP A O 1
ATOM 853 N N . PRO A 1 103 ? 9.314 8.971 -3.554 1.00 97.75 103 PRO A N 1
ATOM 854 C CA . PRO A 1 103 ? 10.609 8.343 -3.811 1.00 97.75 103 PRO A CA 1
ATOM 855 C C . PRO A 1 103 ? 11.795 8.940 -3.042 1.00 97.75 103 PRO A C 1
ATOM 857 O O . PRO A 1 103 ? 12.893 8.384 -3.056 1.00 97.75 103 PRO A O 1
ATOM 860 N N . SER A 1 104 ? 11.614 10.075 -2.357 1.00 97.94 104 SER A N 1
ATOM 861 C CA . SER A 1 104 ? 12.672 10.657 -1.526 1.00 97.94 104 SER A CA 1
ATOM 862 C C . SER A 1 104 ? 12.863 9.913 -0.196 1.00 97.94 104 SER A C 1
ATOM 864 O O . SER A 1 104 ? 13.945 9.991 0.405 1.00 97.94 104 SER A O 1
ATOM 866 N N . TYR A 1 105 ? 11.859 9.148 0.250 1.00 98.31 105 TYR A N 1
ATOM 867 C CA . TYR A 1 105 ? 11.930 8.358 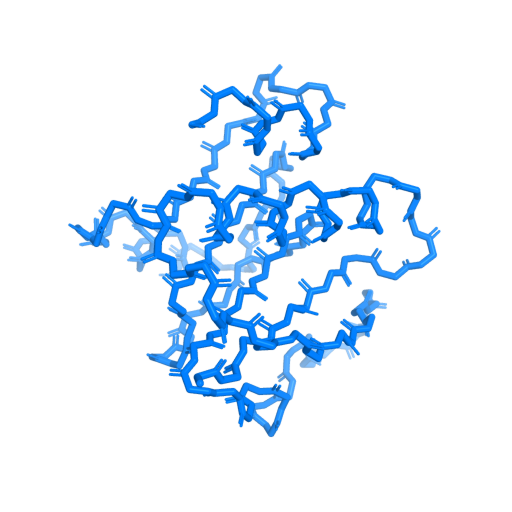1.475 1.00 98.31 105 TYR A CA 1
ATOM 868 C C . TYR A 1 105 ? 12.850 7.145 1.319 1.00 98.31 105 TYR A C 1
ATOM 870 O O . TYR A 1 105 ? 12.860 6.442 0.311 1.00 98.31 105 TYR A O 1
ATOM 878 N N . LYS A 1 106 ? 13.630 6.870 2.370 1.00 97.31 106 LYS A N 1
ATOM 879 C CA . LYS A 1 106 ? 14.562 5.729 2.406 1.00 97.31 106 LYS A CA 1
ATOM 880 C C . LYS A 1 106 ? 13.884 4.386 2.663 1.00 97.31 106 LYS A C 1
ATOM 882 O O . LYS A 1 106 ? 14.532 3.362 2.480 1.00 97.31 106 LYS A O 1
ATOM 887 N N . SER A 1 107 ? 12.635 4.411 3.109 1.00 98.31 107 SER A N 1
ATOM 888 C CA . SER A 1 107 ? 11.822 3.230 3.362 1.00 98.31 107 SER A CA 1
ATOM 889 C C . SER A 1 107 ? 10.341 3.592 3.360 1.00 98.31 107 SER A C 1
ATOM 891 O O . SER A 1 107 ? 9.965 4.689 3.801 1.00 98.31 107 SER A O 1
ATOM 893 N N . CYS A 1 108 ? 9.491 2.660 2.935 1.00 98.62 108 CYS A N 1
ATOM 894 C CA . CYS A 1 108 ? 8.046 2.796 3.067 1.00 98.62 108 CYS A CA 1
ATOM 895 C C . CYS A 1 108 ? 7.642 2.875 4.549 1.00 98.62 108 CYS A C 1
ATOM 897 O O . CYS A 1 108 ? 6.750 3.643 4.910 1.00 98.62 108 CYS A O 1
ATOM 899 N N . THR A 1 109 ? 8.356 2.188 5.447 1.00 98.75 109 THR A N 1
ATOM 900 C CA . THR A 1 109 ? 8.079 2.252 6.891 1.00 98.75 109 THR A CA 1
ATOM 901 C C . THR A 1 109 ? 8.210 3.679 7.418 1.00 98.75 109 THR A C 1
ATOM 903 O O . THR A 1 109 ? 7.377 4.130 8.207 1.00 98.75 109 THR A O 1
ATOM 906 N N . LYS A 1 110 ? 9.250 4.409 6.984 1.00 98.50 110 LYS A N 1
ATOM 907 C CA . LYS A 1 110 ? 9.459 5.805 7.389 1.00 98.50 110 LYS A CA 1
ATOM 908 C C . LYS A 1 110 ? 8.386 6.718 6.805 1.00 98.50 110 LYS A C 1
ATOM 910 O O . LYS A 1 110 ? 7.944 7.614 7.513 1.00 98.50 110 LYS A O 1
ATOM 915 N N . LEU A 1 111 ? 7.963 6.465 5.564 1.00 98.56 111 LEU A N 1
ATOM 916 C CA . LEU A 1 111 ? 6.866 7.196 4.930 1.00 98.56 111 LEU A CA 1
ATOM 917 C C . LEU A 1 111 ? 5.577 7.056 5.743 1.00 98.56 111 LEU A C 1
ATOM 919 O O . LEU A 1 111 ? 4.991 8.060 6.125 1.00 98.56 111 LEU A O 1
ATOM 923 N N . VAL A 1 112 ? 5.171 5.829 6.079 1.00 98.38 112 VAL A N 1
ATOM 924 C CA . VAL A 1 112 ? 3.953 5.587 6.873 1.00 98.38 112 VAL A CA 1
ATOM 925 C C . VAL A 1 112 ? 4.043 6.234 8.263 1.00 98.38 112 VAL A C 1
ATOM 927 O O . VAL A 1 112 ? 3.038 6.706 8.781 1.00 98.38 112 VAL A O 1
ATOM 930 N N . ALA A 1 113 ? 5.228 6.263 8.877 1.00 97.88 113 ALA A N 1
ATOM 931 C CA . ALA A 1 113 ? 5.422 6.828 10.213 1.00 97.88 113 ALA A CA 1
ATOM 932 C C . ALA A 1 113 ? 5.297 8.363 10.286 1.00 97.88 113 ALA A C 1
ATOM 934 O O . ALA A 1 113 ? 5.039 8.882 11.372 1.00 97.88 113 ALA A O 1
ATOM 935 N N . ASP A 1 114 ? 5.508 9.072 9.175 1.00 96.81 114 ASP A N 1
ATOM 936 C CA . ASP A 1 114 ? 5.479 10.542 9.120 1.00 96.81 114 ASP A CA 1
ATOM 937 C C . ASP A 1 114 ? 4.116 11.120 8.704 1.00 96.81 114 ASP A C 1
ATOM 939 O O . ASP A 1 114 ? 3.930 12.339 8.753 1.00 96.81 114 ASP A O 1
ATOM 943 N N . ILE A 1 115 ? 3.184 10.259 8.288 1.00 86.56 115 ILE A N 1
ATOM 944 C CA . ILE A 1 115 ? 1.825 10.613 7.846 1.00 86.56 115 ILE A CA 1
ATOM 945 C C . ILE A 1 115 ? 0.864 10.758 9.037 1.00 86.56 115 ILE A C 1
ATOM 947 O O . ILE A 1 115 ? 0.984 10.007 10.035 1.00 86.56 115 ILE A O 1
#